Protein AF-A0A392UTP2-F1 (afdb_monomer)

Radius of gyration: 16.47 Å; Cα contacts (8 Å, |Δi|>4): 44; chains: 1; bounding box: 32×25×47 Å

Secondary structure (DSSP, 8-state):
-PPPS-EEE-----S-PPPHHHHTT-HHHH------PPPSSS--TT--PPPS-EEE--TT-PPPPP---S-----

Structure (mmCIF, N/CA/C/O backbone):
data_AF-A0A392UTP2-F1
#
_entry.id   AF-A0A392UTP2-F1
#
loop_
_atom_site.group_PDB
_atom_site.id
_atom_site.type_symbol
_atom_site.label_atom_id
_atom_site.label_alt_id
_atom_site.label_comp_id
_atom_site.label_asym_id
_atom_site.label_entity_id
_atom_site.label_seq_id
_atom_site.pdbx_PDB_ins_code
_atom_site.Cartn_x
_atom_site.Cartn_y
_atom_site.Cartn_z
_atom_site.occupancy
_atom_site.B_iso_or_equiv
_atom_site.auth_seq_id
_atom_site.auth_comp_id
_atom_site.auth_asym_id
_atom_site.auth_atom_id
_atom_site.pdbx_PDB_model_num
ATOM 1 N N . SER A 1 1 ? 12.379 -12.762 -19.437 1.00 43.91 1 SER A N 1
ATOM 2 C CA . SER A 1 1 ? 12.118 -13.317 -18.096 1.00 43.91 1 SER A CA 1
ATOM 3 C C . SER A 1 1 ? 10.927 -12.589 -17.515 1.00 43.91 1 SER A C 1
ATOM 5 O O . SER A 1 1 ? 11.013 -11.382 -17.352 1.00 43.91 1 SER A O 1
ATOM 7 N N . ALA A 1 2 ? 9.790 -13.264 -17.343 1.00 44.97 2 ALA A N 1
ATOM 8 C CA . ALA A 1 2 ? 8.571 -12.619 -16.863 1.00 44.97 2 ALA A CA 1
ATOM 9 C C . ALA A 1 2 ? 8.701 -12.328 -15.362 1.00 44.97 2 ALA A C 1
ATOM 11 O O . ALA A 1 2 ? 8.951 -13.238 -14.573 1.00 44.97 2 ALA A O 1
ATOM 12 N N . VAL A 1 3 ? 8.578 -11.056 -14.992 1.00 48.69 3 VAL A N 1
ATOM 13 C CA . VAL A 1 3 ? 8.430 -10.623 -13.600 1.00 48.69 3 VAL A CA 1
ATOM 14 C C . VAL A 1 3 ? 7.079 -11.154 -13.105 1.00 48.69 3 VAL A C 1
ATOM 16 O O . VAL A 1 3 ? 6.090 -11.077 -13.833 1.00 48.69 3 VAL A O 1
ATOM 19 N N . GLY A 1 4 ? 7.063 -11.776 -11.921 1.00 51.81 4 GLY A N 1
ATOM 20 C CA . GLY A 1 4 ? 5.901 -12.474 -11.362 1.00 51.81 4 GLY A CA 1
ATOM 21 C C . GLY A 1 4 ? 4.633 -11.616 -11.369 1.00 51.81 4 GLY A C 1
ATOM 22 O O . GLY A 1 4 ? 4.653 -10.453 -10.982 1.00 51.81 4 GLY A O 1
ATOM 23 N N . ASN A 1 5 ? 3.535 -12.204 -11.837 1.00 50.88 5 ASN A N 1
ATOM 24 C CA . ASN A 1 5 ? 2.309 -11.518 -12.250 1.00 50.88 5 ASN A CA 1
ATOM 25 C C . ASN A 1 5 ? 1.375 -11.169 -11.068 1.00 50.88 5 ASN A C 1
ATOM 27 O O . ASN A 1 5 ? 0.172 -11.415 -11.129 1.00 50.88 5 ASN A O 1
ATOM 31 N N . GLY A 1 6 ? 1.924 -10.650 -9.967 1.00 55.94 6 GLY A N 1
ATOM 32 C CA . GLY A 1 6 ? 1.123 -1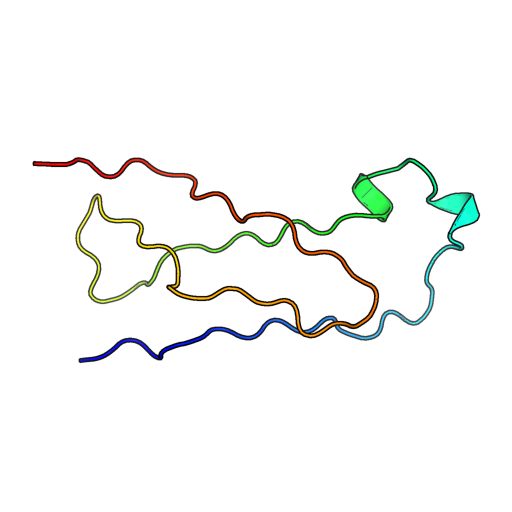0.183 -8.836 1.00 55.94 6 GLY A CA 1
ATOM 33 C C . GLY A 1 6 ? 1.895 -10.077 -7.524 1.00 55.94 6 GLY A C 1
ATOM 34 O O . GLY A 1 6 ? 2.660 -10.969 -7.163 1.00 55.94 6 GLY A O 1
ATOM 35 N N . THR A 1 7 ? 1.637 -8.995 -6.792 1.00 64.31 7 THR A N 1
ATOM 36 C CA . THR A 1 7 ? 2.075 -8.790 -5.406 1.00 64.31 7 THR A CA 1
ATOM 37 C C . THR A 1 7 ? 0.827 -8.778 -4.528 1.00 64.31 7 THR A C 1
ATOM 39 O O . THR A 1 7 ? -0.105 -8.026 -4.808 1.00 64.31 7 THR A O 1
ATOM 42 N N . ILE A 1 8 ? 0.785 -9.611 -3.486 1.00 63.34 8 ILE A N 1
ATOM 43 C CA . ILE A 1 8 ? -0.323 -9.645 -2.520 1.00 63.34 8 ILE A CA 1
ATOM 44 C C . ILE A 1 8 ? 0.155 -9.004 -1.220 1.00 63.34 8 ILE A C 1
ATOM 46 O O . ILE A 1 8 ? 1.139 -9.452 -0.633 1.00 63.34 8 ILE A O 1
ATOM 50 N N . PHE A 1 9 ? -0.568 -7.984 -0.762 1.00 66.75 9 PHE A N 1
ATOM 51 C CA . PHE A 1 9 ? -0.390 -7.394 0.561 1.00 66.75 9 PHE A CA 1
ATOM 52 C C . PHE A 1 9 ? -1.503 -7.886 1.488 1.00 66.75 9 PHE A C 1
ATOM 54 O O . PHE A 1 9 ? -2.677 -7.885 1.116 1.00 66.75 9 PHE A O 1
ATOM 61 N N . ALA A 1 10 ? -1.132 -8.279 2.704 1.00 65.94 10 ALA A N 1
ATOM 62 C CA . ALA A 1 10 ? -2.062 -8.632 3.767 1.00 65.94 10 ALA A CA 1
ATOM 63 C C . ALA A 1 10 ? -1.699 -7.848 5.032 1.00 65.94 10 ALA A C 1
ATOM 65 O O . ALA A 1 10 ? -0.518 -7.677 5.342 1.00 65.94 10 ALA A O 1
ATOM 66 N N . GLY A 1 11 ? -2.710 -7.357 5.748 1.00 62.72 11 GLY A N 1
ATOM 67 C CA . GLY A 1 11 ? -2.509 -6.735 7.055 1.00 62.72 11 GLY A CA 1
ATOM 68 C C . GLY A 1 11 ? -2.079 -7.772 8.094 1.00 62.72 11 GLY A C 1
ATOM 69 O O . GLY A 1 11 ? -2.494 -8.929 8.032 1.00 62.72 11 GLY A O 1
ATOM 70 N N . SER A 1 12 ? -1.251 -7.368 9.056 1.00 64.56 12 SER A N 1
ATOM 71 C CA . SER A 1 12 ? -0.952 -8.169 10.245 1.00 64.56 12 SER A CA 1
ATOM 72 C C . SER A 1 12 ? -1.912 -7.808 11.381 1.00 64.56 12 SER A C 1
ATOM 74 O O . SER A 1 12 ? -2.408 -6.684 11.465 1.00 64.56 12 SER A O 1
ATOM 76 N N . SER A 1 13 ? -2.210 -8.766 12.260 1.00 60.53 13 SER A N 1
ATOM 77 C CA . SER A 1 13 ? -3.109 -8.537 13.393 1.00 60.53 13 SER A CA 1
ATOM 78 C C . SER A 1 13 ? -2.473 -7.578 14.402 1.00 60.53 13 SER A C 1
ATOM 80 O O . SER A 1 13 ? -1.492 -7.931 15.060 1.00 60.53 13 SER A O 1
ATOM 82 N N . VAL A 1 14 ? -3.053 -6.389 14.558 1.00 62.69 14 VAL A N 1
ATOM 83 C CA . VAL A 1 14 ? -2.774 -5.487 15.683 1.00 62.69 14 VAL A CA 1
ATOM 84 C C . VAL A 1 14 ? -3.773 -5.816 16.792 1.00 62.69 14 VAL A C 1
ATOM 86 O O . VAL A 1 14 ? -4.965 -5.930 16.528 1.00 62.69 14 VAL A O 1
ATOM 89 N N . ILE A 1 15 ? -3.294 -6.043 18.014 1.00 58.19 15 ILE A N 1
ATOM 90 C CA . ILE A 1 15 ? -4.123 -6.568 19.117 1.00 58.19 15 ILE A CA 1
ATOM 91 C C . ILE A 1 15 ? -4.869 -5.484 19.908 1.00 58.19 15 ILE A C 1
ATOM 93 O O . ILE A 1 15 ? -5.900 -5.785 20.494 1.00 58.19 15 ILE A O 1
ATOM 97 N N . ASP A 1 16 ? -4.412 -4.230 19.851 1.00 62.69 16 ASP A N 1
ATOM 98 C CA . ASP A 1 16 ? -5.049 -3.086 20.514 1.00 62.69 16 ASP A CA 1
ATOM 99 C C . ASP A 1 16 ? -5.390 -1.990 19.493 1.00 62.69 16 ASP A C 1
ATOM 101 O O . ASP A 1 16 ? -4.684 -0.987 19.356 1.00 62.69 16 ASP A O 1
ATOM 105 N N . LEU A 1 17 ? -6.477 -2.180 18.734 1.00 69.88 17 LEU A N 1
ATOM 106 C CA . LEU A 1 17 ? -7.018 -1.112 17.890 1.00 69.88 17 LEU A CA 1
ATOM 107 C C . LEU A 1 17 ? -7.824 -0.125 18.738 1.00 69.88 17 LEU A C 1
ATOM 109 O O . LEU A 1 17 ? -8.656 -0.504 19.564 1.00 69.88 17 LEU A O 1
ATOM 113 N N . LYS A 1 18 ? -7.631 1.169 18.472 1.00 77.44 18 LYS A N 1
ATOM 114 C CA . LYS A 1 18 ? -8.541 2.209 18.957 1.00 77.44 18 LYS A CA 1
ATOM 115 C C . LYS A 1 18 ? -9.931 1.998 18.356 1.00 77.44 18 LYS A C 1
ATOM 117 O O . LYS A 1 18 ? -10.073 1.527 17.231 1.00 77.44 18 LYS A O 1
ATOM 122 N N . THR A 1 19 ? -10.966 2.371 19.105 1.00 80.19 19 THR A N 1
ATOM 123 C CA . THR A 1 19 ? -12.345 2.262 18.612 1.00 80.19 19 THR A CA 1
ATOM 124 C C . THR A 1 19 ? -12.575 3.191 17.422 1.00 80.19 19 THR A C 1
ATOM 126 O O . THR A 1 19 ? -11.981 4.268 17.353 1.00 80.19 19 THR A O 1
ATOM 129 N N . ALA A 1 20 ? -13.510 2.824 16.540 1.00 77.06 20 ALA A N 1
ATOM 130 C CA . ALA A 1 20 ? -13.892 3.654 15.398 1.00 77.06 20 ALA A CA 1
ATOM 131 C C . ALA A 1 20 ? -14.310 5.078 15.811 1.00 77.06 20 ALA A C 1
ATOM 133 O O . ALA A 1 20 ? -14.039 6.026 15.087 1.00 77.06 20 ALA A O 1
ATOM 134 N N . ALA A 1 21 ? -14.915 5.248 16.994 1.00 82.81 21 ALA A N 1
ATOM 135 C CA . ALA A 1 21 ? -15.279 6.562 17.523 1.00 82.81 21 ALA A CA 1
ATOM 136 C C . ALA A 1 21 ? -14.052 7.431 17.845 1.00 82.81 21 ALA A C 1
ATOM 138 O O . ALA A 1 21 ? -14.086 8.643 17.659 1.00 82.81 21 ALA A O 1
ATOM 139 N N . THR A 1 22 ? -12.963 6.821 18.318 1.00 82.94 22 THR A N 1
ATOM 140 C CA . THR A 1 22 ? -11.724 7.525 18.684 1.00 82.94 22 THR A CA 1
ATOM 141 C C . THR A 1 22 ? -10.890 7.912 17.462 1.00 82.94 22 THR A C 1
ATOM 143 O O . THR A 1 22 ? -10.108 8.855 17.537 1.00 82.94 22 THR A O 1
ATOM 146 N N . THR A 1 23 ? -11.034 7.189 16.351 1.00 83.62 23 THR A N 1
ATOM 147 C CA . THR A 1 23 ? -10.289 7.439 15.107 1.00 83.62 23 THR A CA 1
ATOM 148 C C . THR A 1 23 ? -11.118 8.160 14.047 1.00 83.62 23 THR A C 1
ATOM 150 O O . THR A 1 23 ? -10.577 8.520 13.007 1.00 83.62 23 THR A O 1
ATOM 153 N N . ALA A 1 24 ? -12.421 8.358 14.273 1.00 86.06 24 ALA A N 1
ATOM 154 C CA . ALA A 1 24 ? -13.340 8.917 13.288 1.00 86.06 24 ALA A CA 1
ATOM 155 C C . ALA A 1 24 ? -12.868 10.283 12.767 1.00 86.06 24 ALA A C 1
ATOM 157 O O . ALA A 1 24 ? -12.658 11.220 13.532 1.00 86.06 24 ALA A O 1
ATOM 158 N N . GLY A 1 25 ? -12.742 10.393 11.443 1.00 84.31 25 GLY A N 1
ATOM 159 C CA . GLY A 1 25 ? -12.328 11.621 10.761 1.00 84.31 25 GLY A CA 1
ATOM 160 C C . GLY A 1 25 ? -10.819 11.879 10.771 1.00 84.31 25 GLY A C 1
ATOM 161 O O . GLY A 1 25 ? -10.363 12.751 10.035 1.00 84.31 25 GLY A O 1
ATOM 162 N N . ASP A 1 26 ? -10.037 11.109 11.531 1.00 88.75 26 ASP A N 1
ATOM 163 C CA . ASP A 1 26 ? -8.580 11.176 11.503 1.00 88.75 26 ASP A CA 1
ATOM 164 C C . ASP A 1 26 ? -8.021 10.178 10.482 1.00 88.75 26 ASP A C 1
ATOM 166 O O . ASP A 1 26 ? -7.813 8.993 10.762 1.00 88.75 26 ASP A O 1
ATOM 170 N N . LEU A 1 27 ? -7.746 10.679 9.277 1.00 84.00 27 LEU A N 1
ATOM 171 C CA . LEU A 1 27 ? -7.194 9.877 8.185 1.00 84.00 27 LEU A CA 1
ATOM 172 C C . LEU A 1 27 ? -5.848 9.239 8.540 1.00 84.00 27 LEU A C 1
ATOM 174 O O . LEU A 1 27 ? -5.559 8.159 8.041 1.00 84.00 27 LEU A O 1
ATOM 178 N N . THR A 1 28 ? -5.058 9.826 9.440 1.00 86.38 28 THR A N 1
ATOM 179 C CA . THR A 1 28 ? -3.765 9.240 9.839 1.00 86.38 28 THR A CA 1
ATOM 180 C C . THR A 1 28 ? -3.924 7.952 10.646 1.00 86.38 28 THR A C 1
ATOM 182 O O . THR A 1 28 ? -3.009 7.134 10.693 1.00 86.38 28 THR A O 1
ATOM 185 N N . GLN A 1 29 ? -5.092 7.757 11.263 1.00 81.56 29 GLN A N 1
ATOM 186 C CA . GLN A 1 29 ? -5.432 6.564 12.040 1.00 81.56 29 GLN A CA 1
ATOM 187 C C . GLN A 1 29 ? -6.384 5.623 11.287 1.00 81.56 29 GLN A C 1
ATOM 189 O O . GLN A 1 29 ? -6.502 4.457 11.656 1.00 81.56 29 GLN A O 1
ATOM 194 N N . MET A 1 30 ? -7.065 6.116 10.244 1.00 82.06 30 MET A N 1
ATOM 195 C CA . MET A 1 30 ? -8.016 5.349 9.428 1.00 82.06 30 MET A CA 1
ATOM 196 C C . MET A 1 30 ? -7.440 4.859 8.091 1.00 82.06 30 MET A C 1
ATOM 198 O O . MET A 1 30 ? -8.036 3.983 7.465 1.00 82.06 30 MET A O 1
ATOM 202 N N . GLN A 1 31 ? -6.316 5.415 7.634 1.00 81.50 31 GLN A N 1
ATOM 203 C CA . GLN A 1 31 ? -5.675 5.074 6.366 1.00 81.50 31 GLN A CA 1
ATOM 204 C C . GLN A 1 31 ? -4.263 4.532 6.588 1.00 81.50 31 GLN A C 1
ATOM 206 O O . GLN A 1 31 ? -3.537 4.963 7.480 1.00 81.50 31 GLN A O 1
ATOM 211 N N . VAL A 1 32 ? -3.858 3.613 5.712 1.00 79.94 32 VAL A N 1
ATOM 212 C CA . VAL A 1 32 ? -2.462 3.219 5.528 1.00 79.94 32 VAL A CA 1
ATOM 213 C C . VAL A 1 32 ? -2.029 3.636 4.127 1.00 79.94 32 VAL A C 1
ATOM 215 O O . VAL A 1 32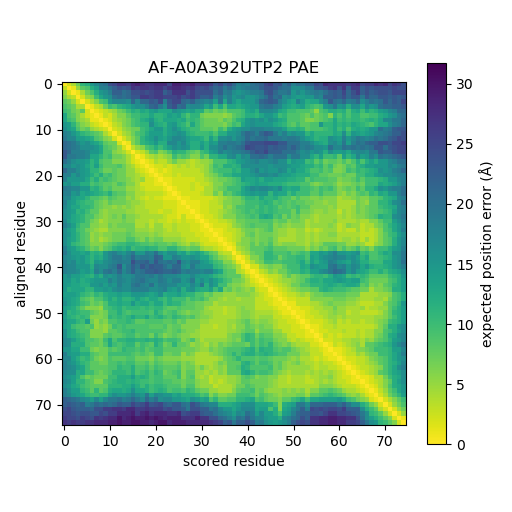 ? -2.764 3.432 3.159 1.00 79.94 32 VAL A O 1
ATOM 218 N N . GLN A 1 33 ? -0.833 4.210 4.021 1.00 82.56 33 GLN A N 1
ATOM 219 C CA . GLN A 1 33 ? -0.176 4.462 2.745 1.00 82.56 33 GLN A CA 1
ATOM 220 C C . GLN A 1 33 ? 0.916 3.411 2.550 1.00 82.56 33 GLN A C 1
ATOM 222 O O . GLN A 1 33 ? 1.796 3.257 3.395 1.00 82.56 33 GLN A O 1
ATOM 227 N N . VAL A 1 34 ? 0.827 2.655 1.456 1.00 77.69 34 VAL A N 1
ATOM 228 C CA . VAL A 1 34 ? 1.823 1.643 1.089 1.00 77.69 34 VAL A CA 1
ATOM 229 C C . VAL A 1 34 ? 2.668 2.208 -0.040 1.00 77.69 34 VAL A C 1
ATOM 231 O O . VAL A 1 34 ? 2.200 2.328 -1.171 1.00 77.69 34 VAL A O 1
ATOM 234 N N . GLU A 1 35 ? 3.909 2.567 0.271 1.00 77.56 35 GLU A N 1
ATOM 235 C CA . GLU A 1 35 ? 4.874 3.005 -0.734 1.00 77.56 35 GLU A CA 1
ATOM 236 C C . GLU A 1 35 ? 5.567 1.794 -1.360 1.00 77.56 35 GLU A C 1
ATOM 238 O O . GLU A 1 35 ? 6.038 0.889 -0.668 1.00 77.56 35 GLU A O 1
ATOM 243 N N . MET A 1 36 ? 5.638 1.781 -2.689 1.00 72.75 36 MET A N 1
ATOM 244 C CA . MET A 1 36 ? 6.337 0.751 -3.446 1.00 72.75 36 MET A CA 1
ATOM 245 C C . MET A 1 36 ? 7.462 1.403 -4.237 1.00 72.75 36 MET A C 1
ATOM 247 O O . MET A 1 36 ? 7.225 2.284 -5.061 1.00 72.75 36 MET A O 1
ATOM 251 N N . VAL A 1 37 ? 8.688 0.942 -4.012 1.00 69.62 37 VAL A N 1
ATOM 252 C CA . VAL A 1 37 ? 9.832 1.296 -4.855 1.00 69.62 37 VAL A CA 1
ATOM 253 C C . VAL A 1 37 ? 9.934 0.253 -5.968 1.00 69.62 37 VAL A C 1
ATOM 255 O O . VAL A 1 37 ? 9.700 -0.933 -5.730 1.00 69.62 37 VAL A O 1
ATOM 258 N N . GLY A 1 38 ? 10.225 0.703 -7.191 1.00 65.56 38 GLY A N 1
ATOM 259 C CA . GLY A 1 38 ? 10.276 -0.143 -8.386 1.00 65.56 38 GLY A CA 1
ATOM 260 C C . GLY A 1 38 ? 11.250 -1.326 -8.289 1.00 65.56 38 GLY A C 1
ATOM 261 O O . GLY A 1 38 ? 12.030 -1.474 -7.350 1.00 65.56 38 GLY A O 1
ATOM 262 N N . THR A 1 39 ? 11.217 -2.197 -9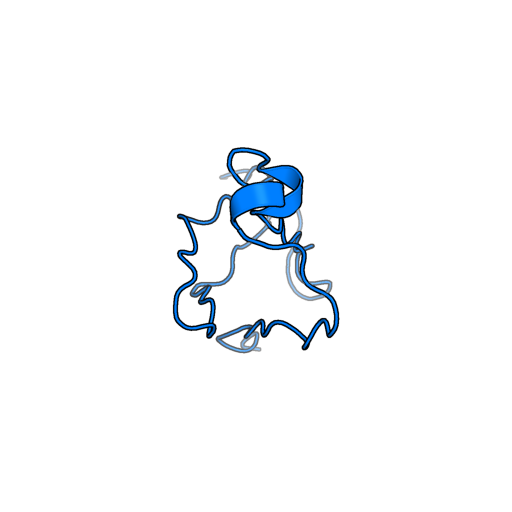.295 1.00 65.94 39 THR A N 1
ATOM 263 C CA . THR A 1 39 ? 12.042 -3.412 -9.328 1.00 65.94 39 THR A CA 1
ATOM 264 C C . THR A 1 39 ? 13.526 -3.088 -9.515 1.00 65.94 39 THR A C 1
ATOM 266 O O . THR A 1 39 ? 13.887 -2.315 -10.400 1.00 65.94 39 THR A O 1
ATOM 269 N N . THR A 1 40 ? 14.404 -3.746 -8.755 1.00 60.19 40 THR A N 1
ATOM 270 C CA . THR A 1 40 ? 15.865 -3.532 -8.799 1.00 60.19 40 THR A CA 1
ATOM 271 C C . THR A 1 40 ? 16.568 -4.161 -10.008 1.00 60.19 40 THR A C 1
ATOM 273 O O . THR A 1 40 ? 17.756 -3.923 -10.211 1.00 60.19 40 THR A O 1
ATOM 276 N N . LEU A 1 41 ? 15.867 -4.960 -10.821 1.00 64.38 41 LEU A N 1
ATOM 277 C CA . LEU A 1 41 ? 16.425 -5.665 -11.977 1.00 64.38 41 LEU A CA 1
ATOM 278 C C . LEU A 1 41 ? 15.513 -5.521 -13.200 1.00 64.38 41 LEU A C 1
ATOM 280 O O . LEU A 1 41 ? 14.305 -5.710 -13.105 1.00 64.38 41 LEU A O 1
ATOM 284 N N . GLY A 1 42 ? 1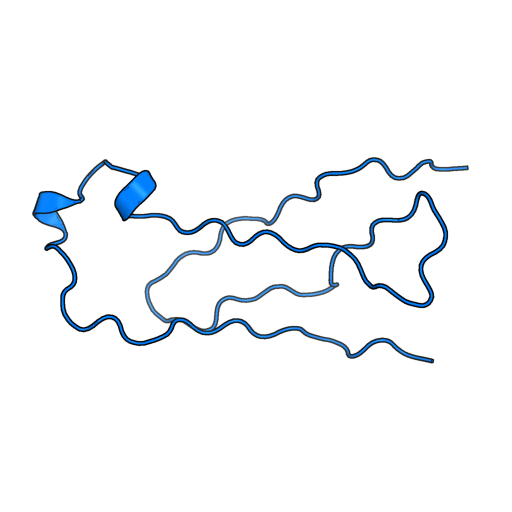6.104 -5.247 -14.366 1.00 61.94 42 GLY A N 1
ATOM 285 C CA . GLY A 1 42 ? 15.415 -5.318 -15.661 1.00 61.94 42 GLY A CA 1
ATOM 286 C C . GLY A 1 42 ? 14.553 -4.111 -16.046 1.00 61.94 42 GLY A C 1
ATOM 287 O O . GLY A 1 42 ? 13.919 -4.154 -17.095 1.00 61.94 42 GLY A O 1
ATOM 288 N N . VAL A 1 43 ? 14.552 -3.034 -15.255 1.00 69.75 43 VAL A N 1
ATOM 289 C CA . VAL A 1 43 ? 13.866 -1.778 -15.587 1.00 69.75 43 VAL A CA 1
ATOM 290 C C . VAL A 1 43 ? 14.909 -0.691 -15.826 1.00 69.75 43 VAL A C 1
ATOM 292 O O . VAL A 1 43 ? 15.614 -0.277 -14.909 1.00 69.75 43 VAL A O 1
ATOM 295 N N . ALA A 1 44 ? 15.044 -0.266 -17.083 1.00 70.94 44 ALA A N 1
ATOM 296 C CA . ALA A 1 44 ? 15.945 0.817 -17.454 1.00 70.94 44 ALA A CA 1
ATOM 297 C C . ALA A 1 44 ? 15.316 2.179 -17.098 1.00 70.94 44 ALA A C 1
ATOM 299 O O . ALA A 1 44 ? 14.127 2.387 -17.378 1.00 70.94 44 ALA A O 1
ATOM 300 N N . PRO A 1 45 ? 16.087 3.127 -16.531 1.00 69.50 45 PRO A N 1
ATOM 301 C CA . PRO A 1 45 ? 15.627 4.502 -16.370 1.00 69.50 45 PRO A CA 1
ATOM 302 C C . PRO A 1 45 ? 15.130 5.073 -17.709 1.00 69.50 45 PRO A C 1
ATOM 304 O O . PRO A 1 45 ? 15.748 4.792 -18.739 1.00 69.50 45 PRO A O 1
ATOM 307 N N . PRO A 1 46 ? 14.039 5.861 -17.730 1.00 74.19 46 PRO A N 1
ATOM 308 C CA . PRO A 1 46 ? 13.286 6.416 -16.596 1.00 74.19 46 PRO A CA 1
ATOM 309 C C . PRO A 1 46 ? 12.037 5.600 -16.215 1.00 74.19 46 PRO A C 1
ATOM 311 O O . PRO A 1 46 ? 11.145 6.109 -15.543 1.00 74.19 46 PRO A O 1
ATOM 314 N N . SER A 1 47 ? 11.933 4.353 -16.679 1.00 73.06 47 SER A N 1
ATOM 315 C CA . SER A 1 47 ? 10.713 3.561 -16.525 1.00 73.06 47 SER A CA 1
ATOM 316 C C . SER A 1 47 ? 10.433 3.246 -15.055 1.00 73.06 47 SER A C 1
ATOM 318 O O . SER A 1 47 ? 11.295 2.741 -14.342 1.00 73.06 47 SER A O 1
ATOM 320 N N . VAL A 1 48 ? 9.201 3.500 -14.619 1.00 75.19 48 VAL A N 1
ATOM 321 C CA . VAL A 1 48 ? 8.695 3.174 -13.277 1.00 75.19 48 VAL A CA 1
ATOM 322 C C . VAL A 1 48 ? 7.377 2.403 -13.412 1.00 75.19 48 VAL A C 1
ATOM 324 O O . VAL A 1 48 ? 6.305 2.938 -13.136 1.00 75.19 48 VAL A O 1
ATOM 327 N N . PRO A 1 49 ? 7.413 1.166 -13.945 1.00 75.25 49 PRO A N 1
ATOM 328 C CA . PRO A 1 49 ? 6.199 0.437 -14.266 1.00 75.25 49 PRO A CA 1
ATOM 329 C C . PRO A 1 49 ? 5.429 0.089 -12.994 1.00 75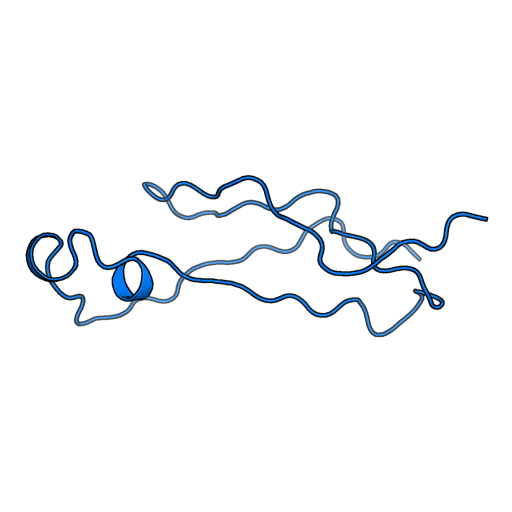.25 49 PRO A C 1
ATOM 331 O O . PRO A 1 49 ? 5.970 -0.472 -12.041 1.00 75.25 49 PRO A O 1
ATOM 334 N N . MET A 1 50 ? 4.141 0.399 -13.016 1.00 76.25 50 MET A N 1
ATOM 335 C CA . MET A 1 50 ? 3.199 -0.052 -12.009 1.00 76.25 50 MET A CA 1
ATOM 336 C C . MET A 1 50 ? 2.855 -1.532 -12.240 1.00 76.25 50 MET A C 1
ATOM 338 O O . MET A 1 50 ? 2.790 -1.959 -13.398 1.00 76.25 50 MET A O 1
ATOM 342 N N . PRO A 1 51 ? 2.606 -2.329 -11.185 1.00 73.81 51 PRO A N 1
ATOM 343 C CA . PRO A 1 51 ? 2.047 -3.664 -11.351 1.00 73.81 51 PRO A CA 1
ATOM 344 C C . PRO A 1 51 ? 0.739 -3.622 -12.151 1.00 73.81 51 PRO A C 1
ATOM 346 O O . PRO A 1 51 ? -0.084 -2.730 -11.959 1.00 73.81 51 PRO A O 1
ATOM 349 N N . SER A 1 52 ? 0.519 -4.622 -13.006 1.00 75.81 52 SER A N 1
ATOM 350 C CA . SER A 1 52 ? -0.717 -4.768 -13.791 1.00 75.81 52 SER A CA 1
ATOM 351 C C . SER A 1 52 ? -1.960 -4.988 -12.926 1.00 75.81 52 SER A C 1
ATOM 353 O O . SER A 1 52 ? -3.084 -4.814 -13.390 1.00 75.81 52 SER A O 1
ATOM 355 N N . THR A 1 53 ? -1.784 -5.418 -11.677 1.00 73.00 53 THR A N 1
ATOM 356 C CA . THR A 1 53 ? -2.874 -5.669 -10.738 1.00 73.00 53 THR A CA 1
ATOM 357 C C . THR A 1 53 ? -2.408 -5.381 -9.315 1.00 73.00 53 THR A C 1
ATOM 359 O O . THR A 1 53 ? -1.369 -5.884 -8.884 1.00 73.00 53 THR A O 1
ATOM 362 N N . ILE A 1 54 ? -3.196 -4.592 -8.581 1.00 76.81 54 ILE A N 1
ATOM 363 C CA . ILE A 1 54 ? -3.015 -4.302 -7.155 1.00 76.81 54 ILE A CA 1
ATOM 364 C C . ILE A 1 54 ? -4.358 -4.547 -6.476 1.00 76.81 54 ILE A C 1
ATOM 366 O O . ILE A 1 54 ? -5.337 -3.888 -6.807 1.00 76.81 54 ILE A O 1
ATOM 370 N N . ASN A 1 55 ? -4.398 -5.491 -5.536 1.00 74.88 55 ASN A N 1
ATOM 371 C CA . ASN A 1 55 ? -5.604 -5.833 -4.786 1.00 74.88 55 ASN A CA 1
ATOM 372 C C . ASN A 1 55 ? -5.297 -5.879 -3.288 1.00 74.88 55 ASN A C 1
ATOM 374 O O . ASN A 1 55 ? -4.252 -6.395 -2.883 1.00 74.88 55 ASN A O 1
ATOM 378 N N . LEU A 1 56 ? -6.237 -5.398 -2.471 1.00 76.75 56 LEU A N 1
ATOM 379 C CA . LEU A 1 56 ? -6.215 -5.572 -1.022 1.00 76.75 56 LEU A CA 1
ATOM 380 C C . LEU A 1 56 ? -7.107 -6.759 -0.649 1.00 76.75 56 LEU A C 1
ATOM 382 O O . LEU A 1 56 ? -8.319 -6.701 -0.824 1.00 76.75 56 LEU A O 1
ATOM 386 N N . ALA A 1 57 ? -6.513 -7.827 -0.120 1.00 80.06 57 ALA A N 1
ATOM 387 C CA . ALA A 1 57 ? -7.229 -9.048 0.260 1.00 80.06 57 ALA A CA 1
ATOM 388 C C . ALA A 1 57 ? -7.832 -8.973 1.679 1.00 80.06 57 ALA A C 1
ATOM 390 O O . ALA A 1 57 ? -7.836 -9.969 2.399 1.00 80.06 57 ALA A O 1
ATOM 391 N N . ASN A 1 58 ? -8.271 -7.786 2.108 1.00 71.69 58 ASN A N 1
ATOM 392 C CA . ASN A 1 58 ? -8.822 -7.565 3.443 1.00 71.69 58 ASN A CA 1
ATOM 393 C C . ASN A 1 58 ? -10.275 -7.098 3.350 1.00 71.69 58 ASN A C 1
ATOM 395 O O . ASN A 1 58 ? -10.551 -5.991 2.883 1.00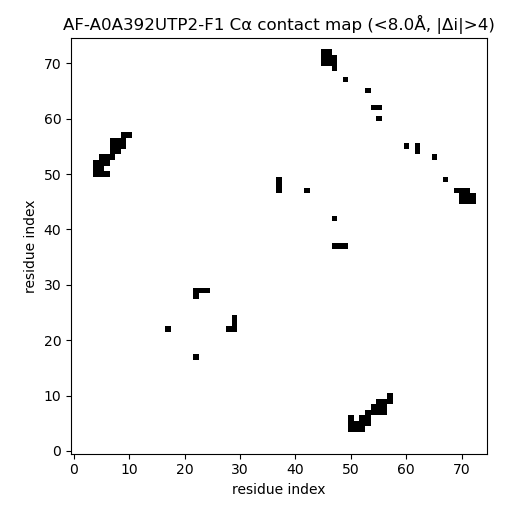 71.69 58 ASN A O 1
ATOM 399 N N . ASP A 1 59 ? -11.190 -7.945 3.809 1.00 76.06 59 ASP A N 1
ATOM 400 C CA . ASP A 1 59 ? -12.623 -7.677 3.747 1.00 76.0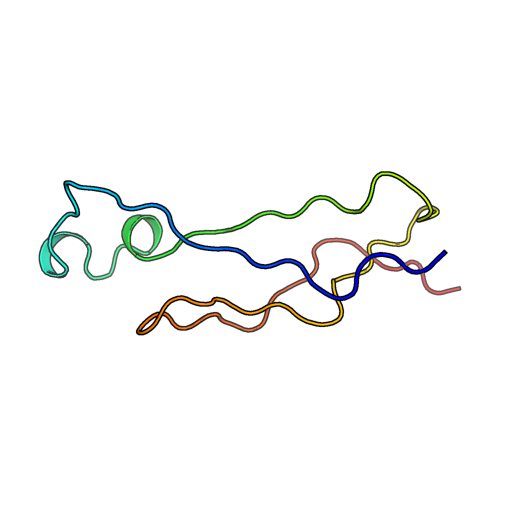6 59 ASP A CA 1
ATOM 401 C C . ASP A 1 59 ? -12.99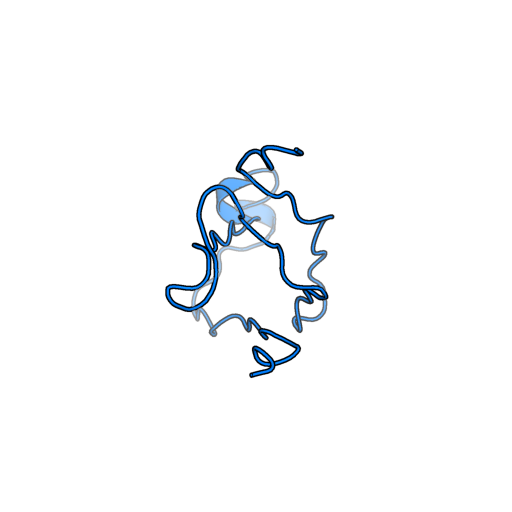7 -6.434 4.568 1.00 76.06 59 ASP A C 1
ATOM 403 O O . ASP A 1 59 ? -12.486 -6.197 5.663 1.00 76.06 59 ASP A O 1
ATOM 407 N N . GLY A 1 60 ? -13.905 -5.619 4.029 1.00 77.38 60 GLY A N 1
ATOM 408 C CA . GLY A 1 60 ? -14.374 -4.390 4.678 1.00 77.38 60 GLY A CA 1
ATOM 409 C C . GLY A 1 60 ? -13.469 -3.168 4.488 1.00 77.38 60 GLY A C 1
ATOM 410 O O . GLY A 1 60 ? -13.833 -2.084 4.941 1.00 77.38 60 GLY A O 1
ATOM 411 N N . PHE A 1 61 ? -12.340 -3.302 3.787 1.00 78.25 61 PHE A N 1
ATOM 412 C CA . PHE A 1 61 ? -11.473 -2.179 3.432 1.00 78.25 61 PHE A CA 1
ATOM 413 C C . PHE A 1 61 ? -11.614 -1.822 1.953 1.00 78.25 61 PHE A C 1
ATOM 415 O O . PHE A 1 61 ? -11.550 -2.678 1.075 1.00 78.25 61 PHE A O 1
ATOM 422 N N . ILE A 1 62 ? -11.777 -0.529 1.677 1.00 79.81 62 ILE A N 1
ATOM 423 C CA . ILE A 1 62 ? -11.837 0.000 0.315 1.00 79.81 62 ILE A CA 1
ATOM 424 C C . ILE A 1 62 ? -10.431 0.456 -0.071 1.00 79.81 62 ILE A C 1
ATOM 426 O O . ILE A 1 62 ? -9.884 1.376 0.537 1.00 79.81 62 ILE A O 1
ATOM 430 N N . CYS A 1 63 ? -9.850 -0.180 -1.087 1.00 76.00 63 CYS A N 1
ATOM 431 C CA . CYS A 1 63 ? -8.633 0.310 -1.725 1.00 76.00 63 CYS A CA 1
ATOM 432 C C . CYS A 1 63 ? -9.032 1.269 -2.857 1.00 76.00 63 CYS A C 1
ATOM 434 O O . CYS A 1 63 ? -9.825 0.901 -3.722 1.00 76.00 63 CYS A O 1
ATOM 436 N N . GLY A 1 64 ? -8.541 2.509 -2.812 1.00 79.00 64 GLY A N 1
ATOM 437 C CA . GLY A 1 64 ? -8.759 3.488 -3.880 1.00 79.00 64 GLY A CA 1
ATOM 438 C C . GLY A 1 64 ? -7.933 3.179 -5.131 1.00 79.00 64 GLY A C 1
ATOM 439 O O . GLY A 1 64 ? -7.079 2.293 -5.117 1.00 79.00 64 GLY A O 1
ATOM 440 N N . GLU A 1 65 ? -8.164 3.936 -6.205 1.00 81.50 65 GLU A N 1
ATOM 441 C CA . GLU A 1 65 ? -7.362 3.823 -7.426 1.00 81.50 65 GLU A CA 1
ATOM 442 C C . GLU A 1 65 ? -5.894 4.153 -7.117 1.00 81.50 65 GLU A C 1
ATOM 444 O O . GLU A 1 65 ? -5.609 5.215 -6.548 1.00 81.50 65 GLU A O 1
ATOM 449 N N . PRO A 1 66 ? -4.950 3.255 -7.427 1.00 77.25 66 PRO A N 1
ATOM 450 C CA . PRO A 1 66 ? -3.568 3.478 -7.057 1.00 77.25 66 PRO A CA 1
ATOM 451 C C . PRO A 1 66 ? -2.926 4.510 -8.001 1.00 77.25 66 PRO A C 1
ATOM 453 O O . PRO A 1 66 ? -3.211 4.551 -9.196 1.00 77.25 66 PRO A O 1
ATOM 456 N N . ALA A 1 67 ? -2.035 5.345 -7.465 1.00 78.12 67 ALA A N 1
ATOM 457 C CA . ALA A 1 67 ? -1.355 6.397 -8.217 1.00 78.12 67 ALA A CA 1
ATOM 458 C C . ALA A 1 67 ? 0.142 6.095 -8.357 1.00 78.12 67 ALA A C 1
ATOM 460 O O . ALA A 1 67 ? 0.807 5.734 -7.386 1.00 78.12 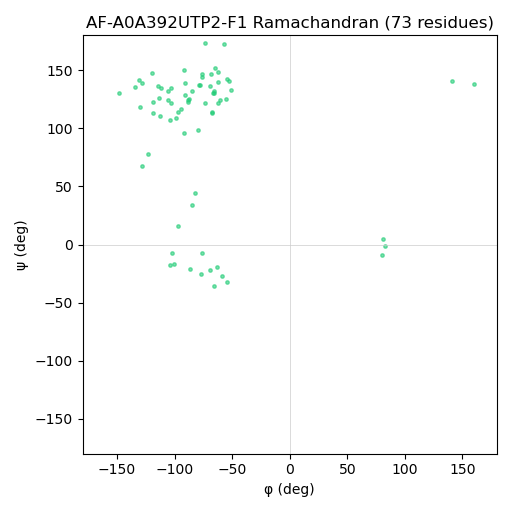67 ALA A O 1
ATOM 461 N N . SER A 1 68 ? 0.689 6.274 -9.559 1.00 74.44 68 SER A N 1
ATOM 462 C CA . SER A 1 68 ? 2.126 6.174 -9.816 1.00 74.44 68 SER A CA 1
ATOM 463 C C . SER A 1 68 ? 2.808 7.525 -9.596 1.00 74.44 68 SER A C 1
ATOM 465 O O . SER A 1 68 ? 2.445 8.514 -10.235 1.00 74.44 68 SER A O 1
ATOM 467 N N . GLN A 1 69 ? 3.827 7.568 -8.739 1.00 69.06 69 GLN A N 1
ATOM 468 C CA . GLN A 1 69 ? 4.689 8.740 -8.577 1.00 69.06 69 GLN A CA 1
ATOM 469 C C . GLN A 1 69 ? 5.983 8.540 -9.378 1.00 69.06 69 GLN A C 1
ATOM 471 O O . GLN A 1 69 ? 6.823 7.716 -9.027 1.00 69.06 69 GLN A O 1
ATOM 476 N N . GLY A 1 70 ? 6.127 9.290 -10.472 1.00 62.97 70 GLY A N 1
ATOM 477 C CA . GLY A 1 70 ? 7.286 9.253 -11.366 1.00 62.97 70 GLY A CA 1
ATOM 478 C C . GLY A 1 70 ? 6.873 9.378 -12.833 1.00 62.97 70 GLY A C 1
ATOM 479 O O . GLY A 1 70 ? 5.846 8.847 -13.247 1.00 62.97 70 GLY A O 1
ATOM 480 N N . SER A 1 71 ? 7.647 10.126 -13.616 1.00 54.28 71 SER A N 1
ATOM 481 C CA . SER A 1 71 ? 7.338 10.393 -15.022 1.00 54.28 71 SER A CA 1
ATOM 482 C C . SER A 1 71 ? 7.912 9.297 -15.913 1.00 54.28 71 SER A C 1
ATOM 484 O O . SER A 1 71 ? 9.123 9.076 -15.920 1.00 54.28 71 SER A O 1
ATOM 486 N N . TYR A 1 72 ? 7.073 8.677 -16.741 1.00 51.78 72 TYR A N 1
ATOM 487 C CA . TYR A 1 72 ? 7.558 8.066 -17.973 1.00 51.78 72 TYR A CA 1
ATOM 488 C C . TYR A 1 72 ? 8.147 9.195 -18.841 1.00 51.78 72 TYR A C 1
ATOM 490 O O . TYR A 1 72 ? 7.454 10.160 -19.156 1.00 51.78 72 TYR A O 1
ATOM 498 N N . ALA A 1 73 ? 9.423 9.131 -19.226 1.00 43.16 73 ALA A N 1
ATOM 499 C CA . ALA A 1 73 ? 9.838 9.878 -20.410 1.00 43.16 73 ALA A CA 1
ATOM 500 C C . ALA A 1 73 ? 9.398 9.028 -21.600 1.00 43.16 73 ALA A C 1
ATOM 502 O O . ALA A 1 73 ? 10.032 8.025 -21.918 1.00 43.16 73 ALA A O 1
ATOM 503 N N . VAL A 1 74 ? 8.256 9.372 -22.189 1.00 38.00 74 VAL A N 1
ATOM 504 C CA . VAL A 1 74 ? 7.894 8.871 -23.515 1.00 38.00 74 VAL A CA 1
ATOM 505 C C . VAL A 1 74 ? 8.865 9.485 -24.518 1.00 38.00 74 VAL A C 1
ATOM 507 O O . VAL A 1 74 ? 8.862 10.698 -24.725 1.00 38.00 74 VAL A O 1
ATOM 510 N N . MET A 1 75 ? 9.698 8.644 -25.121 1.00 33.88 75 MET A N 1
ATOM 511 C CA . MET A 1 75 ? 10.169 8.830 -26.490 1.00 33.88 75 MET A CA 1
ATOM 512 C C . MET A 1 75 ? 9.885 7.553 -27.264 1.00 33.88 75 MET A C 1
ATOM 514 O O . MET A 1 75 ? 10.146 6.468 -26.697 1.00 33.88 75 MET A O 1
#

pLDDT: mean 70.03, std 12.07, range [33.88, 88.75]

Organism: NCBI:txid97028

Mean predicted aligned error: 10.82 Å

Solvent-accessible surface area (backbone atoms only — not comparable to full-atom values): 5767 Å² total; per-residue (Å²): 133,86,74,78,95,66,67,85,57,76,88,77,92,74,91,81,71,78,54,68,82,80,37,63,92,38,57,85,75,72,52,84,86,84,88,78,80,71,72,94,68,96,61,62,85,62,57,71,80,74,75,97,56,83,61,74,83,49,90,96,61,87,80,72,88,84,80,84,91,77,66,70,75,86,126

Sequence (75 aa):
SAVGNGTIFAGSSVIDLKTAATTAGDLTQMQVQVEMVGTTLGVAPPSVPMPSTINLANDGFICGEPASQGSYAVM

Foldseek 3Di:
DDDDQDDADADDDDPDQDDCVVCPPPCVNVDDDDDDAADPPDDDPPDRDDRPDDDHPDPPDDDDDDDDDGDDPDD